Protein AF-A0A0B8NUC3-F1 (afdb_monomer)

Foldseek 3Di:
DDLFDPVLVVVVVVCVVVVNDADDDDDPDDLVSQLVVQLVVVVVVCVVVVHDCVDPVNVCVSNVVSCCCSPNLVCVNDNNPPDDWDWAFPPVQDQDKDKDWQAWEWHAAPVPRDIDTDIDMDIDGCNPGTDTDDNDNDRDHHHPPVVPPPDD

Radius of gyration: 19.72 Å; Cα contacts (8 Å, |Δi|>4): 175; chains: 1; bounding box: 46×37×56 Å

Nearest PDB structures (foldseek):
  4du6-assembly1_A  TM=9.953E-01  e=7.513E-16  Yersinia pestis CO92
  1a8r-assembly1_A  TM=9.789E-01  e=3.498E-14  Escherichia coli
  1a9c-assembly1_A  TM=9.808E-01  e=5.696E-14  Escherichia coli
  1n3s-assembly1_A  TM=9.624E-01  e=3.718E-14  Escherichia coli
  1n3t-assembly1_L  TM=9.747E-01  e=3.337E-13  Escherichia coli

Structure (mmCIF, N/CA/C/O backbone):
data_AF-A0A0B8NUC3-F1
#
_entry.id   AF-A0A0B8NUC3-F1
#
loop_
_atom_site.group_PDB
_atom_site.id
_atom_site.type_symbol
_atom_site.label_atom_id
_atom_site.label_alt_id
_atom_site.label_comp_id
_atom_site.label_asym_id
_atom_site.label_entity_id
_atom_site.label_seq_id
_atom_site.pdbx_PDB_ins_code
_atom_site.Cartn_x
_atom_site.Cartn_y
_atom_site.Cartn_z
_atom_site.occupancy
_atom_site.B_iso_or_equiv
_atom_site.auth_seq_id
_atom_site.auth_comp_id
_atom_site.auth_asym_id
_atom_site.auth_atom_id
_atom_site.pdbx_PDB_model_num
ATOM 1 N N . MET A 1 1 ? 2.717 24.238 -8.092 1.00 45.75 1 MET A N 1
ATOM 2 C CA . MET A 1 1 ? 3.301 23.306 -9.084 1.00 45.75 1 MET A CA 1
ATOM 3 C C . MET A 1 1 ? 3.305 21.935 -8.434 1.00 45.75 1 MET A C 1
ATOM 5 O O . MET A 1 1 ? 3.741 21.850 -7.294 1.00 45.75 1 MET A O 1
ATOM 9 N N . SER A 1 2 ? 2.703 20.923 -9.063 1.00 61.25 2 SER A N 1
ATOM 10 C CA . SER A 1 2 ? 2.528 19.586 -8.476 1.00 61.25 2 SER A CA 1
ATOM 11 C C . SER A 1 2 ? 3.872 19.022 -8.014 1.00 61.25 2 SER A C 1
ATOM 13 O O . SER A 1 2 ? 4.792 18.959 -8.823 1.00 61.25 2 SER A O 1
ATOM 15 N N . GLY A 1 3 ? 3.991 18.597 -6.754 1.00 84.31 3 GLY A N 1
ATOM 16 C CA . GLY A 1 3 ? 5.216 18.012 -6.180 1.00 84.31 3 GLY A CA 1
ATOM 17 C C . GLY A 1 3 ? 5.594 16.630 -6.735 1.00 84.31 3 GLY A C 1
ATOM 18 O O . GLY A 1 3 ? 6.258 15.859 -6.054 1.00 84.31 3 GLY A O 1
ATOM 19 N N . LEU A 1 4 ? 5.138 16.295 -7.944 1.00 92.12 4 LEU A N 1
ATOM 20 C CA . LEU A 1 4 ? 5.388 15.026 -8.618 1.00 92.12 4 LEU A CA 1
ATOM 21 C C . LEU A 1 4 ? 6.653 15.116 -9.472 1.00 92.12 4 LEU A C 1
ATOM 23 O O . LEU A 1 4 ? 6.950 16.159 -10.055 1.00 92.12 4 LEU A O 1
ATOM 27 N N . SER A 1 5 ? 7.371 13.998 -9.593 1.00 92.56 5 SER A N 1
ATOM 28 C CA . SER A 1 5 ? 8.463 13.889 -10.562 1.00 92.56 5 SER A CA 1
ATOM 29 C C . SER A 1 5 ? 7.931 13.913 -12.000 1.00 92.56 5 SER A C 1
ATOM 31 O O . SER A 1 5 ? 6.791 13.526 -12.263 1.00 92.56 5 SER A O 1
ATOM 33 N N . GLU A 1 6 ? 8.773 14.321 -12.951 1.00 93.25 6 GLU A N 1
ATOM 34 C CA . GLU A 1 6 ? 8.431 14.318 -14.380 1.00 93.25 6 GLU A CA 1
ATOM 35 C C . GLU A 1 6 ? 7.982 12.926 -14.852 1.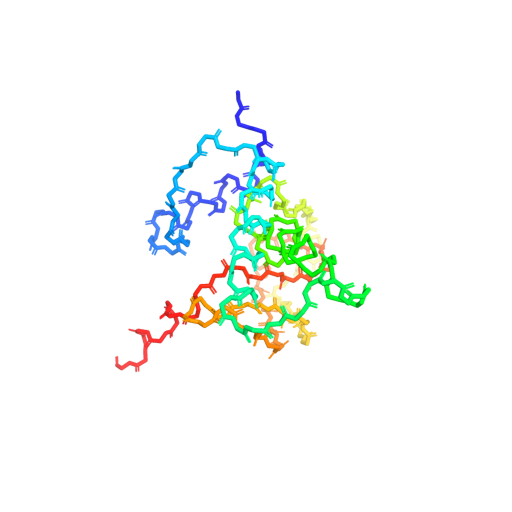00 93.25 6 GLU A C 1
ATOM 37 O O . GLU A 1 6 ? 6.949 12.784 -15.503 1.00 93.25 6 GLU A O 1
ATOM 42 N N . SER A 1 7 ? 8.711 11.876 -14.458 1.00 91.00 7 SER A N 1
ATOM 43 C CA . SER A 1 7 ? 8.359 10.497 -14.802 1.00 91.00 7 SER A CA 1
ATOM 44 C C . SER A 1 7 ? 7.005 10.076 -14.230 1.00 91.00 7 SER A C 1
ATOM 46 O O . SER A 1 7 ? 6.233 9.429 -14.934 1.00 91.00 7 SER A O 1
ATOM 48 N N . ALA A 1 8 ? 6.697 10.464 -12.988 1.00 93.62 8 ALA A N 1
ATOM 49 C CA . ALA A 1 8 ? 5.406 10.170 -12.370 1.00 93.62 8 ALA A CA 1
ATOM 50 C C . ALA A 1 8 ? 4.254 10.818 -13.152 1.00 93.62 8 ALA A C 1
ATOM 52 O O . ALA A 1 8 ? 3.252 10.163 -13.431 1.00 93.62 8 ALA A O 1
ATOM 53 N N . LEU A 1 9 ? 4.421 12.082 -13.561 1.00 95.12 9 LEU A N 1
ATOM 54 C CA . LEU A 1 9 ? 3.414 12.807 -14.334 1.00 95.12 9 LEU A CA 1
ATOM 55 C C . LEU A 1 9 ? 3.175 12.167 -15.710 1.00 95.12 9 LEU A C 1
ATOM 57 O O . LEU A 1 9 ? 2.024 11.972 -16.098 1.00 95.12 9 LEU A O 1
ATOM 61 N N . LEU A 1 10 ? 4.249 11.802 -16.419 1.00 94.94 10 LEU A N 1
ATOM 62 C CA . LEU A 1 10 ? 4.158 11.157 -17.733 1.00 94.94 10 LEU A CA 1
ATOM 63 C C . LEU A 1 10 ? 3.451 9.800 -17.661 1.00 94.94 10 LEU A C 1
ATOM 65 O O . LEU A 1 10 ? 2.612 9.498 -18.510 1.00 94.94 10 LEU A O 1
ATOM 69 N N . VAL A 1 11 ? 3.774 8.983 -16.653 1.00 94.69 11 VAL A N 1
ATOM 70 C CA . VAL A 1 11 ? 3.129 7.676 -16.464 1.00 94.69 11 VAL A CA 1
ATOM 71 C C . VAL A 1 11 ? 1.653 7.848 -16.128 1.00 94.69 11 VAL A C 1
ATOM 73 O O . VAL A 1 11 ? 0.823 7.222 -16.786 1.00 94.69 11 VAL A O 1
ATOM 76 N N . LYS A 1 12 ? 1.323 8.742 -15.189 1.00 94.19 12 LYS A N 1
ATOM 77 C CA . LYS A 1 12 ? -0.062 9.036 -14.809 1.00 94.19 12 LYS A CA 1
ATOM 78 C C . LYS A 1 12 ? -0.912 9.432 -16.017 1.00 94.19 12 LYS A C 1
ATOM 80 O O . LYS A 1 12 ? -1.909 8.783 -16.317 1.00 94.19 12 LYS A O 1
ATOM 85 N N . GLN A 1 13 ? -0.466 10.434 -16.775 1.00 96.00 13 GLN A N 1
ATOM 86 C CA . GLN A 1 13 ? -1.185 10.909 -17.963 1.00 96.00 13 GLN A CA 1
ATOM 87 C C . GLN A 1 13 ? -1.356 9.806 -19.016 1.00 96.00 13 GLN A C 1
ATOM 89 O O . GLN A 1 13 ? -2.402 9.705 -19.656 1.00 96.00 13 GLN A O 1
ATOM 94 N N . ALA A 1 14 ? -0.344 8.951 -19.195 1.00 96.31 14 ALA A N 1
ATOM 95 C CA . ALA A 1 14 ? -0.404 7.847 -20.146 1.00 96.31 14 ALA A CA 1
ATOM 96 C C . ALA A 1 14 ? -1.371 6.724 -19.725 1.00 96.31 14 ALA A C 1
ATOM 98 O O . ALA A 1 14 ? -1.908 6.040 -20.603 1.00 96.31 14 ALA A O 1
ATOM 99 N N . LEU A 1 15 ? -1.570 6.507 -18.420 1.00 95.62 15 LEU A N 1
ATOM 100 C CA . LEU A 1 15 ? -2.551 5.559 -17.882 1.00 95.62 15 LEU A CA 1
ATOM 101 C C . LEU A 1 15 ? -3.971 6.125 -17.974 1.00 95.62 15 LEU A C 1
ATOM 103 O O . LEU A 1 15 ? -4.862 5.439 -18.480 1.00 95.62 15 LEU A O 1
ATOM 107 N N . GLU A 1 16 ? -4.160 7.390 -17.587 1.00 94.44 16 GLU A N 1
ATOM 108 C CA . GLU A 1 16 ? -5.436 8.112 -17.690 1.00 94.44 16 GLU A CA 1
ATOM 109 C C . GLU A 1 16 ? -5.941 8.155 -19.138 1.00 94.44 16 GLU A C 1
ATOM 111 O O . GLU A 1 16 ? -7.072 7.756 -19.414 1.00 94.44 16 GLU A O 1
ATOM 116 N N . ALA A 1 17 ? -5.080 8.531 -20.091 1.00 96.94 17 ALA A N 1
ATOM 117 C CA . ALA A 1 17 ? -5.431 8.594 -21.512 1.00 96.94 17 ALA A CA 1
ATOM 118 C C . ALA A 1 17 ? -5.853 7.236 -22.106 1.00 96.94 17 ALA A C 1
ATOM 120 O O . ALA A 1 17 ? -6.497 7.190 -23.154 1.00 96.94 17 ALA A O 1
ATOM 121 N N . ARG A 1 18 ? -5.482 6.126 -21.456 1.00 96.81 18 ARG A N 1
ATOM 122 C CA . ARG A 1 18 ? -5.833 4.759 -21.868 1.00 96.81 18 ARG A CA 1
ATOM 123 C C . ARG A 1 18 ? -6.957 4.142 -21.035 1.00 96.81 18 ARG A C 1
ATOM 125 O O . ARG A 1 18 ? -7.329 3.006 -21.317 1.00 96.81 18 ARG A O 1
ATOM 132 N N . GLY A 1 19 ? -7.470 4.846 -20.024 1.00 94.81 19 GLY A N 1
ATOM 133 C CA . GLY A 1 19 ? -8.462 4.303 -19.093 1.00 94.81 19 GLY A CA 1
ATOM 134 C C . GLY A 1 19 ? -7.938 3.124 -18.267 1.00 94.81 19 GLY A C 1
ATOM 135 O O . GLY A 1 19 ? -8.701 2.218 -17.951 1.00 94.81 19 GLY A O 1
ATOM 136 N N . LEU A 1 20 ? -6.632 3.102 -17.976 1.00 95.25 20 LEU A N 1
ATOM 137 C CA . LEU A 1 20 ? -5.969 2.048 -17.193 1.00 95.25 20 LEU A CA 1
ATOM 138 C C . LEU A 1 20 ? -5.633 2.484 -15.762 1.00 95.25 20 LEU A C 1
ATOM 140 O O . LEU A 1 20 ? -5.034 1.710 -15.019 1.00 95.25 20 LEU A O 1
ATOM 144 N N . GLU A 1 21 ? -5.966 3.721 -15.397 1.00 95.19 21 GLU A N 1
ATOM 145 C CA . GLU A 1 21 ? -5.763 4.225 -14.042 1.00 95.19 21 GLU A CA 1
ATOM 146 C C . GLU A 1 21 ? -6.712 3.536 -13.051 1.00 95.19 21 GLU A C 1
ATOM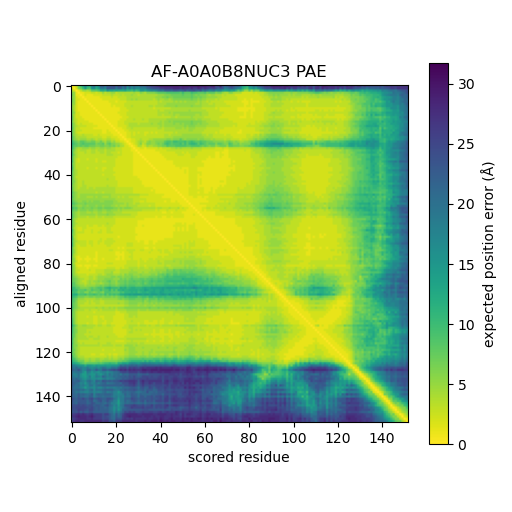 148 O O . GLU A 1 21 ? -7.852 3.203 -13.395 1.00 95.19 21 GLU A O 1
ATOM 153 N N . THR A 1 22 ? -6.253 3.341 -11.813 1.00 93.44 22 THR A N 1
ATOM 154 C CA . THR A 1 22 ? -7.110 2.825 -10.741 1.00 93.44 22 THR A CA 1
ATOM 155 C C . THR A 1 22 ? -8.278 3.802 -10.513 1.00 93.44 22 THR A C 1
ATOM 157 O O . THR A 1 22 ? -8.045 5.011 -10.426 1.00 93.44 22 THR A O 1
ATOM 160 N N . PRO A 1 23 ? -9.538 3.336 -10.398 1.00 93.94 23 PRO A N 1
ATOM 161 C CA . PRO A 1 23 ? -10.686 4.216 -10.174 1.00 93.94 23 PRO A CA 1
ATOM 162 C C . PRO A 1 23 ? -10.603 4.944 -8.822 1.00 93.94 23 PRO A C 1
ATOM 164 O O . PRO A 1 23 ? -10.932 4.387 -7.778 1.00 93.94 23 PRO A O 1
ATOM 167 N N . MET A 1 24 ? -10.163 6.202 -8.838 1.00 91.88 24 MET A N 1
ATOM 168 C CA . MET A 1 24 ? -9.899 6.998 -7.635 1.00 91.88 24 MET A CA 1
ATOM 169 C C . MET A 1 24 ? -10.824 8.215 -7.547 1.00 91.88 24 MET A C 1
ATOM 171 O O . MET A 1 24 ? -11.068 8.900 -8.540 1.00 91.88 24 MET A O 1
ATOM 175 N N . VAL A 1 25 ? -11.278 8.530 -6.332 1.00 92.44 25 VAL A N 1
ATOM 176 C CA . VAL A 1 25 ? -12.017 9.761 -6.011 1.00 92.44 25 VAL A CA 1
ATOM 177 C C . VAL A 1 25 ? -11.177 10.615 -5.066 1.00 92.44 25 VAL A C 1
ATOM 179 O O . VAL A 1 25 ? -10.549 10.097 -4.143 1.00 92.44 25 VAL A O 1
ATOM 182 N N . GLN A 1 26 ? -11.150 11.926 -5.304 1.00 88.31 26 GLN A N 1
ATOM 183 C CA . GLN A 1 26 ? -10.406 12.866 -4.467 1.00 88.31 26 GLN A CA 1
ATOM 184 C C . GLN A 1 26 ? -11.140 13.143 -3.151 1.00 88.31 26 GLN A C 1
ATOM 186 O O . GLN A 1 26 ? -12.367 13.229 -3.113 1.00 88.31 26 GLN A O 1
ATOM 191 N N . ASN A 1 27 ? -10.370 13.309 -2.078 1.00 89.00 27 ASN A N 1
ATOM 192 C CA . ASN A 1 27 ? -10.838 13.860 -0.812 1.00 89.00 27 ASN A CA 1
ATOM 193 C C . ASN A 1 27 ? -9.772 14.795 -0.232 1.00 89.00 27 ASN A C 1
ATOM 195 O O . ASN A 1 27 ? -8.581 14.603 -0.476 1.00 89.00 27 ASN A O 1
ATOM 199 N N . ASP A 1 28 ? -10.210 15.774 0.557 1.00 92.19 28 ASP A N 1
ATOM 200 C CA . ASP A 1 28 ? -9.349 16.831 1.104 1.00 92.19 28 ASP A CA 1
ATOM 201 C C . ASP A 1 28 ? -8.701 16.450 2.450 1.00 92.19 28 ASP A C 1
ATOM 203 O O . ASP A 1 28 ? -8.316 17.320 3.225 1.00 92.19 28 ASP A O 1
ATOM 207 N N . LEU A 1 29 ? -8.595 15.151 2.756 1.00 94.81 29 LEU A N 1
ATOM 208 C CA . LEU A 1 29 ? -8.029 14.670 4.018 1.00 94.81 29 LEU A CA 1
ATOM 209 C C . LEU A 1 29 ? -6.514 14.476 3.914 1.00 94.81 29 LEU A C 1
ATOM 211 O O . LEU A 1 29 ? -6.011 13.838 2.977 1.00 94.81 29 LEU A O 1
ATOM 215 N N . SER A 1 30 ? -5.797 14.939 4.934 1.00 95.25 30 SER A N 1
ATOM 216 C CA . SER A 1 30 ? -4.390 14.603 5.153 1.00 95.25 30 SER A CA 1
ATOM 217 C C . SER A 1 30 ? -4.204 13.109 5.456 1.00 95.25 30 SER A C 1
ATOM 219 O O . SER A 1 30 ? -5.146 12.391 5.803 1.00 95.25 30 SER A O 1
ATOM 221 N N . SER A 1 31 ? -2.972 12.611 5.323 1.00 94.12 31 SER A N 1
ATOM 222 C CA . SER A 1 31 ? -2.653 11.212 5.643 1.00 94.12 31 SER A CA 1
ATOM 223 C C . SER A 1 31 ? -2.937 10.864 7.105 1.00 94.12 31 SER A C 1
ATOM 225 O O . SER A 1 31 ? -3.377 9.751 7.388 1.00 94.12 31 SER A O 1
ATOM 227 N N . ASP A 1 32 ? -2.730 11.806 8.026 1.00 96.94 32 ASP A N 1
ATOM 228 C CA . ASP A 1 32 ? -2.989 11.582 9.448 1.00 96.94 32 ASP A CA 1
ATOM 229 C C . ASP A 1 32 ? -4.495 11.547 9.738 1.00 96.94 32 ASP A C 1
ATOM 231 O O . ASP A 1 32 ? -4.963 10.581 10.336 1.00 96.94 32 ASP A O 1
ATOM 235 N N . GLU A 1 33 ? -5.286 12.468 9.174 1.00 98.00 33 GLU A N 1
ATOM 236 C CA . GLU A 1 33 ? -6.756 12.415 9.278 1.00 98.00 33 GLU A CA 1
ATOM 237 C C . GLU A 1 33 ? -7.339 11.128 8.672 1.00 98.00 33 GLU A C 1
ATOM 239 O O . GLU A 1 33 ? -8.312 10.572 9.187 1.00 98.00 33 GLU A O 1
ATOM 244 N N . LYS A 1 34 ? -6.753 10.622 7.576 1.00 97.50 34 LYS A N 1
ATOM 245 C CA . LYS A 1 34 ? -7.146 9.326 6.997 1.00 97.50 34 LYS A CA 1
ATOM 246 C C . LYS A 1 34 ? -6.880 8.187 7.973 1.00 97.50 34 LYS A C 1
ATOM 248 O O . LYS A 1 34 ? -7.768 7.359 8.167 1.00 97.50 34 LYS A O 1
ATOM 253 N N . LYS A 1 35 ? -5.695 8.144 8.592 1.00 98.31 35 LYS A N 1
ATOM 254 C CA . LYS A 1 35 ? -5.353 7.105 9.574 1.00 98.31 35 LYS A CA 1
ATOM 255 C C . LYS A 1 35 ? -6.276 7.158 10.784 1.00 98.31 35 LYS A C 1
ATOM 257 O O . LYS A 1 35 ? -6.811 6.120 11.147 1.00 98.31 35 LYS A O 1
ATOM 262 N N . GLU A 1 36 ? -6.535 8.339 11.339 1.00 98.44 36 GLU A N 1
ATOM 263 C CA . GLU A 1 36 ? -7.444 8.504 12.482 1.00 98.44 36 GLU A CA 1
ATOM 264 C C . GLU A 1 36 ? -8.857 7.990 12.170 1.00 98.44 36 GLU A C 1
ATOM 266 O O . GLU A 1 36 ? -9.436 7.220 12.939 1.00 98.44 36 GLU A O 1
ATOM 271 N N . ARG A 1 37 ? -9.408 8.356 11.004 1.00 98.50 37 ARG A N 1
ATOM 272 C CA . ARG A 1 37 ? -10.750 7.911 10.595 1.00 98.50 37 ARG A CA 1
ATOM 273 C C . ARG A 1 37 ? -10.804 6.415 10.297 1.00 98.50 37 ARG A C 1
ATOM 275 O O . ARG A 1 37 ? -11.757 5.751 10.699 1.00 98.50 37 ARG A O 1
ATOM 282 N N . ILE A 1 38 ? -9.799 5.871 9.607 1.00 98.50 38 ILE A N 1
ATOM 283 C CA . ILE A 1 38 ? -9.724 4.429 9.334 1.00 98.50 38 ILE A CA 1
ATOM 284 C C . ILE A 1 38 ? -9.574 3.659 1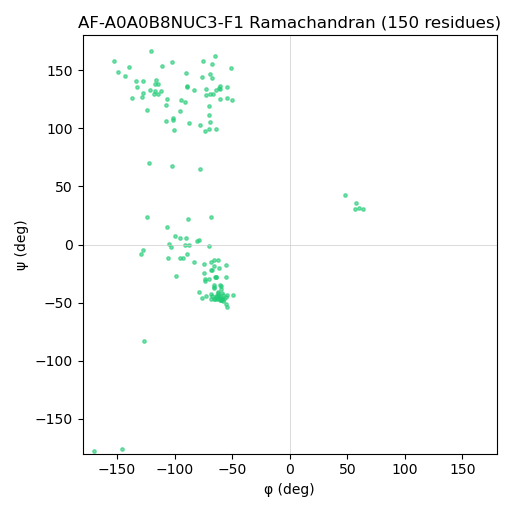0.645 1.00 98.50 38 ILE A C 1
ATOM 286 O O . ILE A 1 38 ? -10.277 2.674 10.838 1.00 98.50 38 ILE A O 1
ATOM 290 N N . GLU A 1 39 ? -8.719 4.113 11.561 1.00 98.62 39 GLU A N 1
ATOM 291 C CA . GLU A 1 39 ? -8.532 3.495 12.874 1.00 98.62 39 GLU A CA 1
ATOM 292 C C . GLU A 1 39 ? -9.853 3.435 13.646 1.00 98.62 39 GLU A C 1
ATOM 294 O O . GLU A 1 39 ? -10.217 2.375 14.159 1.00 98.62 39 GLU A O 1
ATOM 299 N N . TYR A 1 40 ? -10.596 4.546 13.684 1.00 98.69 40 TYR A N 1
ATOM 300 C CA . TYR A 1 40 ? -11.927 4.583 14.282 1.00 98.69 40 TYR A CA 1
ATOM 301 C C . TYR A 1 40 ? -12.850 3.522 13.666 1.00 98.69 40 TYR A C 1
ATOM 303 O O . TYR A 1 40 ? -13.413 2.704 14.389 1.00 98.69 40 TYR A O 1
ATOM 311 N N . HIS A 1 41 ? -12.949 3.458 12.337 1.00 98.75 41 HIS A N 1
ATOM 312 C CA . HIS A 1 41 ? -13.804 2.468 11.676 1.00 98.75 41 HIS A CA 1
ATOM 313 C C . HIS A 1 41 ? -13.340 1.024 11.888 1.00 98.75 41 HIS A C 1
ATOM 315 O O . HIS A 1 41 ? -14.172 0.136 12.063 1.00 98.75 41 HIS A O 1
ATOM 321 N N . MET A 1 42 ? -12.032 0.771 11.920 1.00 98.56 42 MET A N 1
ATOM 322 C CA . MET A 1 42 ? -11.503 -0.560 12.207 1.00 98.56 42 MET A CA 1
ATOM 323 C C . MET A 1 42 ? -11.814 -0.986 13.640 1.00 98.56 42 MET A C 1
ATOM 325 O O . MET A 1 42 ? -12.150 -2.146 13.859 1.00 98.56 42 MET A O 1
ATOM 329 N N . A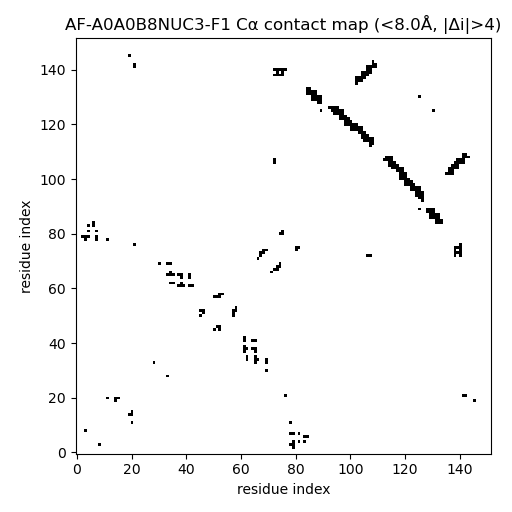RG A 1 43 ? -11.770 -0.062 14.604 1.00 98.50 43 ARG A N 1
ATOM 330 C CA . ARG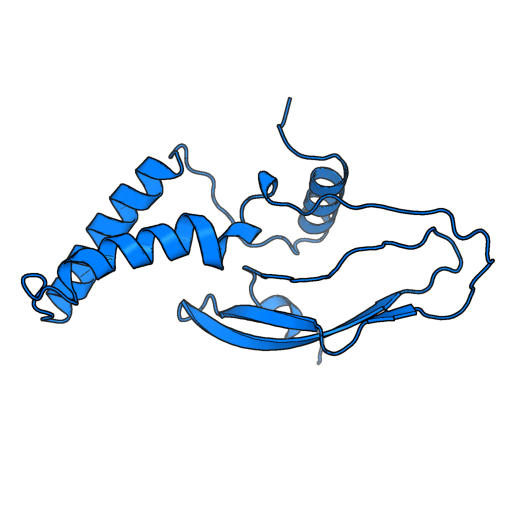 A 1 43 ? -12.190 -0.322 15.987 1.00 98.50 43 ARG A CA 1
ATOM 331 C C . ARG A 1 43 ? -13.657 -0.756 16.050 1.00 98.50 43 ARG A C 1
ATOM 333 O O . ARG A 1 43 ? -13.945 -1.788 16.650 1.00 98.50 43 ARG A O 1
ATOM 340 N N . GLU A 1 44 ? -14.544 -0.044 15.355 1.00 98.69 44 GLU A N 1
ATOM 341 C CA . GLU A 1 44 ? -15.966 -0.408 15.269 1.00 98.69 44 GLU A CA 1
ATOM 342 C C . GLU A 1 44 ? -16.163 -1.791 14.623 1.00 98.69 44 GLU A C 1
ATOM 344 O O . GLU A 1 44 ? -16.901 -2.624 15.147 1.00 98.69 44 GLU A O 1
ATOM 349 N N . ILE A 1 45 ? -15.460 -2.079 13.520 1.00 98.62 45 ILE A N 1
ATOM 350 C CA . ILE A 1 45 ? -15.530 -3.378 12.830 1.00 98.62 45 ILE A CA 1
ATOM 351 C C . ILE A 1 45 ? -15.092 -4.520 13.754 1.00 98.62 45 ILE A C 1
ATOM 353 O O . ILE A 1 45 ? -15.786 -5.532 13.841 1.00 98.62 45 ILE A O 1
ATOM 357 N N . LEU A 1 46 ? -13.963 -4.377 14.454 1.00 98.25 46 LEU A N 1
ATOM 358 C CA . LEU A 1 46 ? -13.470 -5.420 15.361 1.00 98.25 46 LEU A CA 1
ATOM 359 C C . LEU A 1 46 ? -14.415 -5.622 16.558 1.00 98.25 46 LEU A C 1
ATOM 361 O O . LEU A 1 46 ? -14.627 -6.762 16.973 1.00 98.25 46 LEU A O 1
ATOM 365 N N . GLY A 1 47 ? -15.046 -4.552 17.051 1.00 98.12 47 GLY A N 1
ATOM 366 C CA . GLY A 1 47 ? -16.091 -4.639 18.073 1.00 98.12 47 GLY A CA 1
ATOM 367 C C . GLY A 1 47 ? -17.322 -5.419 17.597 1.00 98.12 47 GLY A C 1
ATOM 368 O O . GLY A 1 47 ? -17.826 -6.280 18.318 1.00 98.12 47 GLY A O 1
ATOM 369 N N . LEU A 1 48 ? -17.767 -5.202 16.354 1.00 98.56 48 LEU A N 1
ATOM 370 C CA . LEU A 1 48 ? -18.865 -5.971 15.744 1.00 98.56 48 LEU A CA 1
ATOM 371 C C . LEU A 1 48 ? -18.523 -7.459 15.559 1.00 98.56 48 LEU A C 1
ATOM 373 O O . LEU A 1 48 ? -19.414 -8.308 15.610 1.00 98.56 48 LEU A O 1
ATOM 377 N N . LEU A 1 49 ? -17.239 -7.783 15.389 1.00 98.50 49 LEU A N 1
ATOM 378 C CA . LEU A 1 49 ? -16.730 -9.158 15.372 1.00 98.50 49 LEU A CA 1
ATOM 379 C C . LEU A 1 49 ? -16.581 -9.771 16.776 1.00 98.50 49 LEU A C 1
ATOM 381 O O . LEU A 1 49 ? -16.126 -10.907 16.883 1.00 98.50 49 LEU A O 1
ATOM 385 N N . GLN A 1 50 ? -16.987 -9.052 17.831 1.00 98.19 50 GLN A N 1
ATOM 386 C CA . GLN A 1 50 ? -16.906 -9.478 19.234 1.00 98.19 50 GLN A CA 1
ATOM 387 C C . GLN A 1 50 ? -15.467 -9.756 19.697 1.00 98.19 50 GLN A C 1
ATOM 389 O O . GLN A 1 50 ? -15.233 -10.616 20.544 1.00 98.19 50 GLN A O 1
ATOM 394 N N . LEU A 1 51 ? -14.495 -9.029 19.139 1.00 98.00 51 LEU A N 1
ATOM 395 C CA . LEU A 1 51 ? -13.109 -9.086 19.594 1.00 98.00 51 LEU A CA 1
ATOM 396 C C . LEU A 1 51 ? -12.908 -8.163 20.799 1.00 98.00 51 LEU A C 1
ATOM 398 O O . LEU A 1 51 ? -13.328 -7.005 20.781 1.00 98.00 51 LEU A O 1
ATOM 402 N N . ASP A 1 52 ? -12.248 -8.673 21.838 1.00 97.62 52 ASP A N 1
ATOM 403 C CA . ASP A 1 52 ? -11.942 -7.906 23.043 1.00 97.62 52 ASP A CA 1
ATOM 404 C C . ASP A 1 52 ? -10.746 -6.979 22.798 1.00 97.62 52 ASP A C 1
ATOM 406 O O . ASP A 1 52 ? -9.596 -7.408 22.771 1.00 97.62 52 ASP A O 1
ATOM 410 N N . LEU A 1 53 ? -11.017 -5.687 22.608 1.00 97.06 53 LEU A N 1
ATOM 411 C CA . LEU A 1 53 ? -9.975 -4.681 22.388 1.00 97.06 53 LEU A CA 1
ATOM 412 C C . LEU A 1 53 ? -9.299 -4.204 23.683 1.00 97.06 53 LEU A C 1
ATOM 414 O O . LEU A 1 53 ? -8.455 -3.311 23.616 1.00 97.06 53 LEU A O 1
ATOM 418 N N . THR A 1 54 ? -9.660 -4.765 24.843 1.00 97.00 54 THR A N 1
ATOM 419 C CA . THR A 1 54 ? -8.902 -4.577 26.091 1.00 97.00 54 THR A CA 1
ATOM 420 C C . THR A 1 54 ? -7.717 -5.538 26.202 1.00 97.00 54 THR A C 1
ATOM 422 O O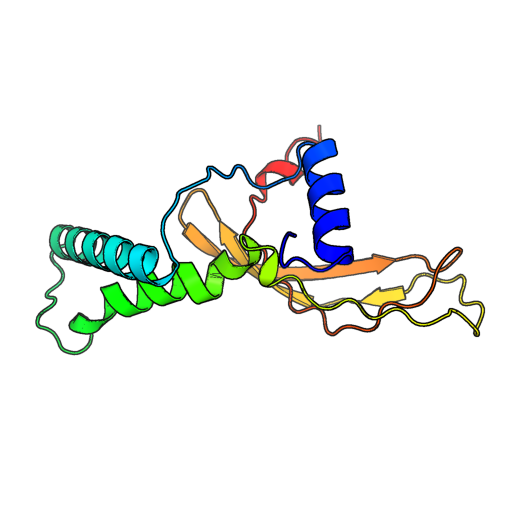 . THR A 1 54 ? -6.812 -5.291 26.999 1.00 97.00 54 THR A O 1
ATOM 425 N N . ASP A 1 55 ? -7.691 -6.592 25.377 1.00 97.94 55 ASP A N 1
ATOM 426 C CA . ASP A 1 55 ? -6.542 -7.480 25.215 1.00 97.94 55 ASP A CA 1
ATOM 427 C C . ASP A 1 55 ? -5.349 -6.713 24.622 1.00 97.94 55 ASP A C 1
ATOM 429 O O . ASP A 1 55 ? -5.469 -5.987 23.626 1.00 97.94 55 ASP A O 1
ATOM 433 N N . ASP A 1 56 ? -4.176 -6.890 25.227 1.00 95.88 56 ASP A N 1
ATOM 434 C CA . ASP A 1 56 ? -2.954 -6.163 24.884 1.00 95.88 56 ASP A CA 1
ATOM 435 C C . ASP A 1 56 ? -2.470 -6.461 23.456 1.00 95.88 56 ASP A C 1
ATOM 437 O O . ASP A 1 56 ? -1.885 -5.591 22.799 1.00 95.88 56 ASP A O 1
ATOM 441 N N . SER A 1 57 ? -2.767 -7.651 22.923 1.00 96.62 57 SER A N 1
ATOM 442 C CA . SER A 1 57 ? -2.426 -8.005 21.543 1.00 96.62 57 SER A CA 1
ATOM 443 C C . SER A 1 57 ? -3.319 -7.290 20.521 1.00 96.62 57 SER A C 1
ATOM 445 O O . SER A 1 57 ? -2.859 -6.947 19.417 1.00 96.62 57 SER A O 1
ATOM 447 N N . LEU A 1 58 ? -4.576 -7.011 20.886 1.00 97.50 58 LEU A N 1
ATOM 448 C CA . LEU A 1 58 ? -5.598 -6.483 19.982 1.00 97.50 58 LEU A CA 1
ATOM 449 C C . LEU A 1 58 ? -5.795 -4.970 20.068 1.00 97.50 58 LEU A C 1
ATOM 451 O O . LEU A 1 58 ? -6.149 -4.386 19.039 1.00 97.50 58 LEU A O 1
ATOM 455 N N . GLN A 1 59 ? -5.513 -4.340 21.213 1.00 97.12 59 GLN A N 1
ATOM 456 C CA . GLN A 1 59 ? -5.741 -2.908 21.461 1.00 97.12 59 GLN A CA 1
ATOM 457 C C . GLN A 1 59 ? -5.193 -2.008 20.337 1.00 97.12 59 GLN A C 1
ATOM 459 O O . GLN A 1 59 ? -5.876 -1.102 19.859 1.00 97.12 59 GLN A O 1
ATOM 464 N N . GLU A 1 60 ? -3.985 -2.310 19.852 1.00 98.12 60 GLU A N 1
ATOM 465 C CA . GLU A 1 60 ? -3.291 -1.530 18.815 1.00 98.12 60 GLU A CA 1
ATOM 466 C C . GLU A 1 60 ? -3.585 -2.004 17.376 1.00 98.12 60 GLU A C 1
ATOM 468 O O . GLU A 1 60 ? -3.077 -1.440 16.404 1.00 98.12 60 GLU A O 1
ATOM 473 N N . THR A 1 61 ? -4.401 -3.047 17.190 1.00 98.56 61 THR A N 1
ATOM 474 C CA . THR A 1 61 ? -4.741 -3.577 15.855 1.00 98.56 61 THR A CA 1
ATOM 475 C C . THR A 1 61 ? -5.404 -2.541 14.943 1.00 98.56 61 THR A C 1
ATOM 477 O O . THR A 1 61 ? -4.956 -2.429 13.798 1.00 98.56 61 THR A O 1
ATOM 480 N N . PRO A 1 62 ? -6.404 -1.752 15.391 1.00 98.62 62 PRO A N 1
ATOM 481 C CA . PRO A 1 62 ? -6.997 -0.706 14.558 1.00 98.62 62 PRO A CA 1
ATOM 482 C C . PRO A 1 62 ? -5.951 0.272 14.014 1.00 98.62 62 PRO A C 1
ATOM 484 O O . PRO A 1 62 ? -5.954 0.585 12.821 1.00 98.62 62 PRO A O 1
ATOM 487 N N . HIS A 1 63 ? -5.015 0.688 14.873 1.00 98.38 63 HIS A N 1
ATOM 488 C CA . HIS A 1 63 ? -3.951 1.620 14.519 1.00 98.38 63 HIS A CA 1
ATOM 489 C C . HIS A 1 63 ? -3.001 1.013 13.478 1.00 98.38 63 HIS A C 1
ATOM 491 O O . HIS A 1 63 ? -2.706 1.626 12.447 1.00 98.38 63 HIS A O 1
ATOM 497 N N . ARG A 1 64 ? -2.567 -0.237 13.704 1.00 98.56 64 ARG A N 1
ATOM 498 C CA . ARG A 1 64 ? -1.705 -0.970 12.763 1.00 98.56 64 ARG A CA 1
ATOM 499 C C . ARG A 1 64 ? -2.350 -1.114 11.385 1.00 98.56 64 ARG A C 1
ATOM 501 O O . ARG A 1 64 ? -1.662 -0.921 10.387 1.00 98.56 64 ARG A O 1
ATOM 508 N N . ILE A 1 65 ? -3.651 -1.407 11.317 1.00 98.50 65 ILE A N 1
ATOM 509 C CA . ILE A 1 65 ? -4.374 -1.537 10.040 1.00 98.50 65 ILE A CA 1
ATOM 510 C C . ILE A 1 65 ? -4.472 -0.184 9.329 1.00 98.50 65 ILE A C 1
ATOM 512 O O . ILE A 1 65 ? -4.194 -0.105 8.132 1.00 98.50 65 ILE A O 1
ATOM 516 N N . ALA A 1 66 ? -4.798 0.887 10.055 1.00 98.50 66 ALA A N 1
ATOM 517 C CA . ALA A 1 66 ? -4.868 2.230 9.488 1.00 98.50 66 ALA A CA 1
ATOM 518 C C . ALA A 1 66 ? -3.523 2.676 8.893 1.00 98.50 66 ALA A C 1
ATOM 520 O O . ALA A 1 66 ? -3.463 3.109 7.739 1.00 98.50 66 ALA A O 1
ATOM 521 N N . LYS A 1 67 ? -2.432 2.492 9.648 1.00 98.31 67 LYS A N 1
ATOM 522 C CA . LYS A 1 67 ? -1.067 2.748 9.174 1.00 98.31 67 LYS A CA 1
ATOM 523 C C . LYS A 1 67 ? -0.725 1.892 7.955 1.00 98.31 67 LYS A C 1
ATOM 525 O O . LYS A 1 67 ? -0.245 2.427 6.963 1.00 98.31 67 LYS A O 1
ATOM 530 N N . MET A 1 68 ? -1.009 0.591 7.993 1.00 98.19 68 MET A N 1
ATOM 531 C CA . MET A 1 68 ? -0.745 -0.315 6.873 1.00 98.19 68 MET A CA 1
ATOM 532 C C . MET A 1 68 ? -1.471 0.128 5.593 1.00 98.19 68 MET A C 1
ATOM 534 O O . MET A 1 68 ? -0.875 0.137 4.516 1.00 98.19 68 MET A O 1
ATOM 538 N N . TYR A 1 69 ? -2.740 0.532 5.688 1.00 97.81 69 TYR A N 1
ATOM 539 C CA . TYR A 1 69 ? -3.514 0.979 4.528 1.00 97.81 69 TYR A CA 1
ATOM 540 C C . TYR A 1 69 ? -3.003 2.300 3.954 1.00 97.81 69 TYR A C 1
ATOM 542 O O . TYR A 1 69 ? -2.823 2.395 2.743 1.00 97.81 69 TYR A O 1
ATOM 550 N N . VAL A 1 70 ? -2.742 3.304 4.792 1.00 96.06 70 VAL A N 1
ATOM 551 C CA . VAL A 1 70 ? -2.347 4.639 4.312 1.00 96.06 70 VAL A CA 1
ATOM 552 C C . VAL A 1 70 ? -0.875 4.690 3.904 1.00 96.06 70 VAL A C 1
ATOM 554 O O . VAL A 1 70 ? -0.533 5.288 2.884 1.00 96.06 70 VAL A O 1
ATOM 557 N N . ASP A 1 71 ? -0.000 4.048 4.677 1.00 95.62 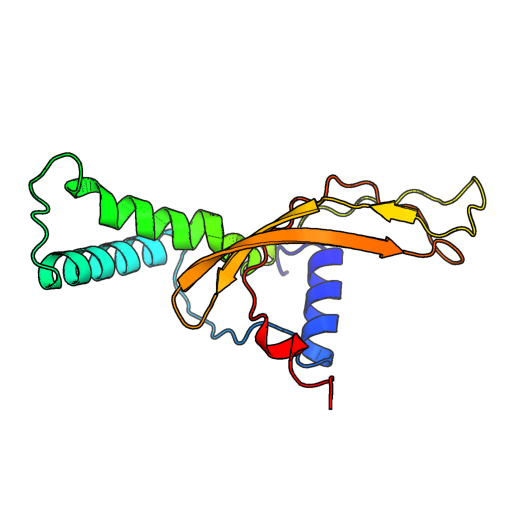71 ASP A N 1
ATOM 558 C CA . ASP A 1 71 ? 1.444 4.218 4.551 1.00 95.62 71 ASP A CA 1
ATOM 559 C C . ASP A 1 71 ? 2.166 3.042 3.889 1.00 95.62 71 ASP A C 1
ATOM 561 O O . ASP A 1 71 ? 3.329 3.203 3.519 1.00 95.62 71 ASP A O 1
ATOM 565 N N . GLU A 1 72 ? 1.529 1.887 3.692 1.00 95.06 72 GLU A N 1
ATOM 566 C CA . GLU A 1 72 ? 2.242 0.676 3.265 1.00 95.06 72 GLU A CA 1
ATOM 567 C C . GLU A 1 72 ? 1.619 0.054 2.010 1.00 95.06 72 GLU A C 1
ATOM 569 O O . GLU A 1 72 ? 2.086 0.308 0.895 1.00 95.06 72 GLU A O 1
ATOM 574 N N . ILE A 1 73 ? 0.559 -0.743 2.152 1.00 95.19 73 ILE A N 1
ATOM 575 C CA . ILE A 1 73 ? 0.093 -1.637 1.079 1.00 95.19 73 ILE A CA 1
ATOM 576 C C . ILE A 1 73 ? -0.633 -0.904 -0.058 1.00 95.19 73 ILE A C 1
ATOM 578 O O . ILE A 1 73 ? -0.612 -1.379 -1.189 1.00 95.19 73 ILE A O 1
ATOM 582 N N . PHE A 1 74 ? -1.213 0.274 0.208 1.00 95.88 74 PHE A N 1
ATOM 583 C CA . PHE A 1 74 ? -1.829 1.128 -0.819 1.00 95.88 74 PHE A CA 1
ATOM 584 C C . PHE A 1 74 ? -1.008 2.377 -1.150 1.00 95.88 74 PHE A C 1
ATOM 586 O O . PHE A 1 74 ? -1.489 3.283 -1.827 1.00 95.88 74 PHE A O 1
ATOM 593 N N . SER A 1 75 ? 0.262 2.405 -0.740 1.00 92.38 75 SER A N 1
ATOM 594 C CA . SER A 1 75 ? 1.183 3.508 -1.037 1.00 92.38 75 SER A CA 1
ATOM 595 C C . SER A 1 75 ? 1.321 3.809 -2.537 1.00 92.38 75 SER A C 1
ATOM 597 O O . SER A 1 75 ? 1.554 4.955 -2.908 1.00 92.38 75 SER A O 1
ATOM 599 N N . GLY A 1 76 ? 1.118 2.812 -3.406 1.00 92.50 76 GLY A N 1
ATOM 600 C CA . GLY A 1 76 ? 1.138 2.977 -4.863 1.00 92.50 76 GLY A CA 1
ATOM 601 C C . GLY A 1 76 ? 0.011 3.846 -5.440 1.00 92.50 76 GLY A C 1
ATOM 602 O O . GLY A 1 76 ? 0.118 4.260 -6.589 1.00 92.50 76 GLY A O 1
ATOM 603 N N . LEU A 1 77 ? -1.039 4.153 -4.666 1.00 93.56 77 LEU A N 1
ATOM 604 C CA . LEU A 1 77 ? -2.101 5.087 -5.073 1.00 93.56 77 LEU A CA 1
ATOM 605 C C . LEU A 1 77 ? -1.650 6.558 -5.021 1.00 93.56 77 LEU A C 1
ATOM 607 O O . LEU A 1 77 ? -2.296 7.431 -5.603 1.00 93.56 77 LEU A O 1
ATOM 611 N N . ASP A 1 78 ? -0.550 6.841 -4.321 1.00 92.50 78 ASP A N 1
ATOM 612 C CA . ASP A 1 78 ? 0.035 8.170 -4.206 1.00 92.50 78 ASP A CA 1
ATOM 613 C C . ASP A 1 78 ? 1.253 8.308 -5.130 1.00 92.50 78 ASP A C 1
ATOM 615 O O . ASP A 1 78 ? 2.345 7.806 -4.859 1.00 92.50 78 ASP A O 1
ATOM 619 N N . TYR A 1 79 ? 1.083 9.061 -6.218 1.00 93.31 79 TYR A N 1
ATOM 620 C CA . TYR A 1 79 ? 2.146 9.330 -7.188 1.00 93.31 79 TYR A CA 1
ATOM 621 C C . TYR A 1 79 ? 3.351 10.093 -6.608 1.00 93.31 79 TYR A C 1
ATOM 623 O O . TYR A 1 79 ? 4.403 10.125 -7.251 1.00 93.31 79 TYR A O 1
ATOM 631 N N . THR A 1 80 ? 3.261 10.685 -5.410 1.00 92.12 80 THR A N 1
ATOM 632 C CA . THR A 1 80 ? 4.445 11.250 -4.734 1.00 92.12 80 THR A CA 1
ATOM 633 C C . THR A 1 80 ? 5.430 10.160 -4.298 1.00 92.12 80 THR A C 1
ATOM 635 O O . THR A 1 80 ? 6.627 10.425 -4.179 1.00 92.12 80 THR A O 1
ATOM 638 N N . ARG A 1 81 ? 4.956 8.915 -4.145 1.00 90.94 81 ARG A N 1
ATOM 639 C CA . ARG A 1 81 ? 5.761 7.728 -3.815 1.00 90.94 81 ARG A CA 1
ATOM 640 C C . ARG A 1 81 ? 6.292 6.995 -5.049 1.00 90.94 81 ARG A C 1
ATOM 642 O O . ARG A 1 81 ? 6.903 5.934 -4.927 1.00 90.94 81 ARG A O 1
ATOM 649 N N . PHE A 1 82 ? 6.079 7.551 -6.241 1.00 92.44 82 PHE A N 1
ATOM 650 C CA . PHE A 1 82 ? 6.560 6.974 -7.490 1.00 92.44 82 PHE A CA 1
ATOM 651 C C . PHE A 1 82 ? 8.103 6.891 -7.507 1.00 92.44 82 PHE A C 1
ATOM 653 O O . PHE A 1 82 ? 8.778 7.865 -7.154 1.00 92.44 82 PHE A O 1
ATOM 660 N N . PRO A 1 83 ? 8.702 5.760 -7.925 1.00 90.25 83 PRO A N 1
ATOM 661 C CA . PRO A 1 83 ? 10.142 5.551 -7.811 1.00 90.25 83 PRO A CA 1
ATOM 662 C C . PRO A 1 83 ? 10.945 6.483 -8.731 1.00 90.25 83 PRO A C 1
ATOM 664 O O . PRO A 1 83 ? 10.583 6.734 -9.880 1.00 90.25 83 PRO A O 1
ATOM 667 N N . LYS A 1 84 ? 12.107 6.949 -8.255 1.00 88.38 84 LYS A N 1
ATOM 668 C CA . LYS A 1 84 ? 13.011 7.821 -9.026 1.00 88.38 84 LYS A CA 1
ATOM 669 C C . LYS A 1 84 ? 13.689 7.067 -10.168 1.00 88.38 84 LYS A C 1
ATOM 671 O O . LYS A 1 84 ? 14.708 6.412 -9.947 1.00 88.38 84 LYS A O 1
ATOM 676 N N . ILE A 1 85 ? 13.179 7.197 -11.386 1.00 86.88 85 ILE A N 1
ATOM 677 C CA . ILE A 1 85 ? 13.733 6.512 -12.560 1.00 86.88 85 ILE A CA 1
ATOM 678 C C . ILE A 1 85 ? 15.132 7.051 -12.899 1.00 86.88 85 ILE A C 1
ATOM 680 O O . ILE A 1 85 ? 15.330 8.256 -13.032 1.00 86.88 85 ILE A O 1
ATOM 684 N N . THR A 1 86 ? 16.095 6.141 -13.070 1.00 84.06 86 THR A N 1
ATOM 685 C CA . THR A 1 86 ? 17.438 6.447 -13.584 1.00 84.06 86 THR A CA 1
ATOM 686 C C . THR A 1 86 ? 17.646 5.715 -14.896 1.00 84.06 86 THR A C 1
ATOM 688 O O . THR A 1 86 ? 17.390 4.514 -14.998 1.00 84.06 86 THR A O 1
ATOM 691 N N . VAL A 1 87 ? 18.131 6.450 -15.887 1.00 81.44 87 VAL A N 1
ATOM 692 C CA . VAL A 1 87 ? 18.256 6.004 -17.268 1.00 81.44 87 VAL A CA 1
ATOM 693 C C . VAL A 1 87 ? 19.692 6.274 -17.729 1.00 81.44 87 VAL A C 1
ATOM 695 O O . VAL A 1 87 ? 20.167 7.398 -17.578 1.00 81.44 87 VAL A O 1
ATOM 698 N N . ILE A 1 88 ? 20.392 5.268 -18.261 1.00 82.12 88 ILE A N 1
ATOM 699 C CA . ILE A 1 88 ? 21.776 5.396 -18.762 1.00 82.12 88 ILE A CA 1
ATOM 700 C C . ILE A 1 88 ? 21.836 5.114 -20.261 1.00 82.12 88 ILE A C 1
ATOM 702 O O . ILE A 1 88 ? 21.204 4.183 -20.748 1.00 82.12 88 ILE A O 1
ATOM 706 N N . GLU A 1 89 ? 22.601 5.904 -21.004 1.00 81.06 89 GLU A N 1
ATOM 707 C CA . GLU A 1 89 ? 22.757 5.741 -22.452 1.00 81.06 89 GLU A CA 1
ATOM 708 C C . GLU A 1 89 ? 23.219 4.323 -22.837 1.00 81.06 89 GLU A C 1
ATOM 710 O O . GLU A 1 89 ? 24.133 3.768 -22.221 1.00 81.06 89 GLU A O 1
ATOM 715 N N . ASN A 1 90 ? 22.604 3.739 -23.872 1.00 82.88 90 ASN A N 1
ATOM 716 C CA . ASN A 1 90 ? 22.958 2.416 -24.393 1.00 82.88 90 ASN A CA 1
ATOM 717 C C . ASN A 1 90 ? 24.231 2.486 -25.259 1.00 82.88 90 ASN A C 1
ATOM 719 O O . ASN A 1 90 ? 24.200 2.252 -26.462 1.00 82.88 90 ASN A O 1
ATOM 723 N N . LYS A 1 91 ? 25.369 2.824 -24.646 1.00 83.88 91 LYS A N 1
ATOM 724 C CA . LYS A 1 91 ? 26.667 2.955 -25.341 1.00 83.88 91 LYS A CA 1
ATOM 725 C C . LYS A 1 91 ? 27.205 1.639 -25.906 1.00 83.88 91 LYS A C 1
ATOM 727 O O . LYS A 1 91 ? 28.098 1.654 -26.742 1.00 83.88 91 LYS A O 1
ATOM 732 N N . MET A 1 92 ? 26.690 0.519 -25.407 1.00 81.38 92 MET A N 1
ATOM 733 C CA . MET A 1 92 ? 27.090 -0.829 -25.807 1.00 81.38 92 MET A CA 1
ATOM 734 C C . MET A 1 92 ? 26.294 -1.343 -27.014 1.00 81.38 92 MET A C 1
ATOM 736 O O . MET A 1 92 ? 26.514 -2.479 -27.418 1.00 81.38 92 MET A O 1
ATOM 740 N N . ASP A 1 93 ? 25.364 -0.533 -27.540 1.00 81.75 93 ASP A N 1
ATOM 741 C CA . ASP A 1 93 ? 24.480 -0.862 -28.664 1.00 81.75 93 ASP A CA 1
ATOM 742 C C . ASP A 1 93 ? 23.802 -2.234 -28.511 1.00 81.75 93 ASP A C 1
ATOM 744 O O . ASP A 1 93 ? 23.731 -3.055 -29.425 1.00 81.75 93 ASP A O 1
ATOM 748 N N . VAL A 1 94 ? 23.330 -2.517 -27.292 1.00 81.38 94 VAL A N 1
ATOM 749 C CA . VAL A 1 94 ? 22.615 -3.763 -27.014 1.00 81.38 94 VAL A CA 1
ATOM 750 C C . VAL A 1 94 ? 21.262 -3.694 -27.713 1.00 81.38 94 VAL A C 1
ATOM 752 O O . VAL A 1 94 ? 20.401 -2.910 -27.316 1.00 81.38 94 VAL A O 1
ATOM 755 N N . SER A 1 95 ? 21.075 -4.521 -28.736 1.00 82.88 95 SER A N 1
ATOM 756 C CA . SER A 1 95 ? 19.817 -4.676 -29.480 1.00 82.88 95 SER A CA 1
ATOM 757 C C . SER A 1 95 ? 18.956 -5.838 -28.966 1.00 82.88 95 SER A C 1
ATOM 759 O O . SER A 1 95 ? 17.769 -5.933 -29.285 1.00 82.88 95 SER A O 1
ATOM 761 N N . GLU A 1 96 ? 19.531 -6.685 -28.114 1.00 84.44 96 GLU A N 1
ATOM 762 C CA . GLU A 1 96 ? 18.859 -7.825 -27.501 1.00 84.44 96 GLU A CA 1
ATOM 763 C C . GLU A 1 96 ? 17.898 -7.415 -26.375 1.00 84.44 96 GLU A C 1
ATOM 765 O O . GLU A 1 96 ? 18.003 -6.352 -25.753 1.00 84.44 96 GLU A O 1
ATOM 770 N N . MET A 1 97 ? 16.936 -8.292 -26.092 1.00 85.44 97 MET A N 1
ATOM 771 C CA . MET A 1 97 ? 15.983 -8.112 -25.000 1.00 85.44 97 MET A CA 1
ATOM 772 C C . MET A 1 97 ? 16.678 -8.241 -23.642 1.00 85.44 97 MET A C 1
ATOM 774 O O . MET A 1 97 ? 17.311 -9.254 -23.343 1.00 85.44 97 MET A O 1
ATOM 778 N N . VAL A 1 98 ? 16.462 -7.263 -22.763 1.00 87.25 98 VAL A N 1
ATOM 779 C CA . VAL A 1 98 ? 16.837 -7.376 -21.352 1.00 87.25 98 VAL A CA 1
ATOM 780 C C . VAL A 1 98 ? 15.633 -7.853 -20.558 1.00 87.25 98 VAL A C 1
ATOM 782 O O . VAL A 1 98 ? 14.565 -7.241 -20.594 1.00 87.25 98 VAL A O 1
ATOM 785 N N . ARG A 1 99 ? 15.812 -8.956 -19.828 1.00 89.50 99 ARG A N 1
ATOM 786 C CA . ARG A 1 99 ? 14.775 -9.570 -18.999 1.00 89.50 99 ARG A CA 1
ATOM 787 C C . ARG A 1 99 ? 15.177 -9.566 -17.532 1.00 89.50 99 ARG A C 1
ATOM 789 O O . ARG A 1 99 ? 16.225 -10.090 -17.167 1.00 89.50 99 ARG A O 1
ATOM 796 N N . VAL A 1 100 ? 14.271 -9.081 -16.694 1.00 91.62 100 VAL A N 1
ATOM 797 C CA . VAL A 1 100 ? 14.298 -9.274 -15.244 1.00 91.62 100 VAL A CA 1
ATOM 798 C C . VAL A 1 100 ? 13.198 -10.277 -14.899 1.00 91.62 100 VAL A C 1
ATOM 800 O O . VAL A 1 100 ? 12.044 -10.112 -15.294 1.00 91.62 100 VAL A O 1
ATOM 803 N N . LYS A 1 101 ? 13.556 -11.360 -14.214 1.00 93.19 101 LYS A N 1
ATOM 804 C CA . LYS A 1 101 ? 12.631 -12.424 -13.796 1.00 93.19 101 LYS A CA 1
ATOM 805 C C . LYS A 1 101 ? 12.631 -12.560 -12.278 1.00 93.19 101 LYS A C 1
ATOM 807 O O . LYS A 1 101 ? 13.534 -12.044 -11.627 1.00 93.19 101 LYS A O 1
ATOM 812 N N . ASP A 1 102 ? 11.640 -13.283 -11.761 1.00 94.00 102 ASP A N 1
ATOM 813 C CA . ASP A 1 102 ? 11.487 -13.562 -10.331 1.00 94.00 102 ASP A CA 1
ATOM 814 C C . ASP A 1 102 ? 11.395 -12.282 -9.477 1.00 94.00 102 ASP A C 1
ATOM 816 O O . ASP A 1 102 ? 11.883 -12.232 -8.351 1.00 94.00 102 ASP A O 1
ATOM 820 N N . ILE A 1 103 ? 10.755 -11.237 -10.016 1.00 93.31 103 ILE A N 1
ATOM 821 C CA . ILE A 1 103 ? 10.450 -10.017 -9.265 1.00 93.31 103 ILE A CA 1
ATOM 822 C C . ILE A 1 103 ? 9.371 -10.358 -8.242 1.00 93.31 103 ILE A C 1
ATOM 824 O O . ILE A 1 103 ? 8.272 -10.753 -8.637 1.00 93.31 103 ILE A O 1
ATOM 828 N N . THR A 1 104 ? 9.668 -10.194 -6.954 1.00 94.69 104 THR A N 1
ATOM 829 C CA . THR A 1 104 ? 8.670 -10.332 -5.889 1.00 94.69 104 THR A CA 1
ATOM 830 C C . THR A 1 104 ? 7.553 -9.315 -6.091 1.00 94.69 104 THR A C 1
ATOM 832 O O . THR A 1 104 ? 7.817 -8.114 -6.191 1.00 94.69 104 THR A O 1
ATOM 835 N N . LEU A 1 105 ? 6.315 -9.806 -6.141 1.00 94.31 105 LEU A N 1
ATOM 836 C CA . LEU A 1 105 ? 5.114 -8.992 -6.249 1.00 94.31 105 LEU A CA 1
ATOM 837 C C . LEU A 1 105 ? 4.189 -9.328 -5.085 1.00 94.31 105 LEU A C 1
ATOM 839 O O . LEU A 1 105 ? 3.661 -10.433 -4.997 1.00 94.31 105 LEU A O 1
ATOM 843 N N . THR A 1 106 ? 3.969 -8.336 -4.232 1.00 94.38 106 THR A N 1
ATOM 844 C CA . THR A 1 106 ? 2.939 -8.344 -3.196 1.0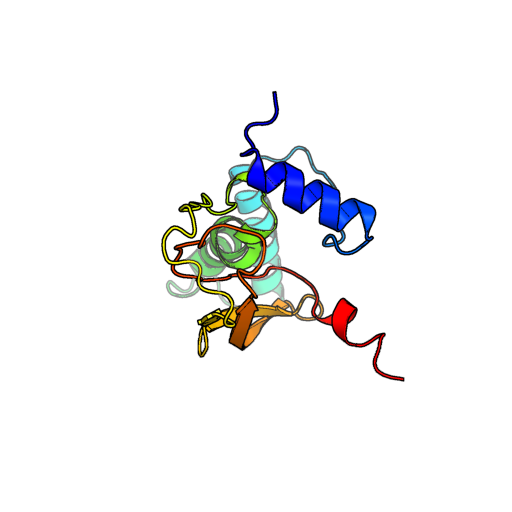0 94.38 106 THR A CA 1
ATOM 845 C C . THR A 1 106 ? 1.922 -7.261 -3.516 1.00 94.38 106 THR A C 1
ATOM 847 O O . THR A 1 106 ? 2.271 -6.122 -3.827 1.00 94.38 106 THR A O 1
ATOM 850 N N . SER A 1 107 ? 0.650 -7.637 -3.500 1.00 95.38 107 SER A N 1
ATOM 851 C CA . SER A 1 107 ? -0.474 -6.767 -3.837 1.00 95.38 107 SER A CA 1
ATOM 852 C C . SER A 1 107 ? -1.686 -7.135 -2.976 1.00 95.38 107 SER A C 1
ATOM 854 O O . SER A 1 107 ? -1.600 -7.994 -2.096 1.00 95.38 107 SER A O 1
ATOM 856 N N . THR A 1 108 ? -2.819 -6.489 -3.224 1.00 95.50 108 THR A N 1
ATOM 857 C CA . THR A 1 108 ? -4.067 -6.684 -2.492 1.00 95.50 108 THR A CA 1
ATOM 858 C C . THR A 1 108 ? -5.216 -6.721 -3.488 1.00 95.50 108 THR A C 1
ATOM 860 O O . THR A 1 108 ? -5.368 -5.804 -4.294 1.00 95.50 108 THR A O 1
ATOM 863 N N . CYS A 1 109 ? -6.041 -7.771 -3.456 1.00 93.75 109 CYS A N 1
ATOM 864 C CA . CYS A 1 109 ? -7.195 -7.837 -4.347 1.00 93.75 109 CYS A CA 1
ATOM 865 C C . CYS A 1 109 ? -8.268 -6.849 -3.875 1.00 93.75 109 CYS A C 1
ATOM 867 O O . CYS A 1 109 ? -8.673 -6.867 -2.717 1.00 93.75 109 CYS A O 1
ATOM 869 N N . GLU A 1 110 ? -8.762 -5.997 -4.762 1.00 91.62 110 GLU A N 1
ATOM 870 C CA . GLU A 1 110 ? -9.717 -4.945 -4.386 1.00 91.62 110 GLU A CA 1
ATOM 871 C C . GLU A 1 110 ? -11.099 -5.466 -3.970 1.00 91.62 110 GLU A C 1
ATOM 873 O O . GLU A 1 110 ? -11.813 -4.797 -3.236 1.00 91.62 110 GLU A O 1
ATOM 878 N N . HIS A 1 111 ? -11.468 -6.678 -4.393 1.00 90.31 111 HIS A N 1
ATOM 879 C CA . HIS A 1 111 ? -12.774 -7.261 -4.080 1.00 90.31 111 HIS A CA 1
ATOM 880 C C . HIS A 1 111 ? -12.896 -7.731 -2.624 1.00 90.31 111 HIS A C 1
ATOM 882 O O . HIS A 1 111 ? -13.995 -7.744 -2.080 1.00 90.31 111 HIS A O 1
ATOM 888 N N . HIS A 1 112 ? -11.785 -8.142 -2.004 1.00 93.94 112 HIS A N 1
ATOM 889 C CA . HIS A 1 112 ? -11.787 -8.700 -0.643 1.00 93.94 112 HIS A CA 1
ATOM 890 C C . HIS A 1 112 ? -10.765 -8.043 0.286 1.00 93.94 112 HIS A C 1
ATOM 892 O O . HIS A 1 112 ? -10.741 -8.342 1.473 1.00 93.94 112 HIS A O 1
ATOM 898 N N . LEU A 1 113 ? -9.889 -7.194 -0.253 1.00 94.25 113 LEU A N 1
ATOM 899 C CA . LEU A 1 113 ? -8.781 -6.560 0.458 1.00 94.25 113 LEU A CA 1
ATOM 900 C C . LEU A 1 113 ? -7.813 -7.554 1.122 1.00 94.25 113 LEU A C 1
ATOM 902 O O . LEU A 1 113 ? -7.181 -7.246 2.129 1.00 94.25 113 LEU A O 1
ATOM 906 N N . VAL A 1 114 ? -7.664 -8.739 0.522 1.00 94.44 114 VAL A N 1
ATOM 907 C CA . VAL A 1 114 ? -6.704 -9.773 0.940 1.00 94.44 114 VAL A CA 1
ATOM 908 C C . VAL A 1 114 ? -5.467 -9.805 0.047 1.00 94.44 114 VAL A C 1
ATOM 910 O O . VAL A 1 114 ? -5.509 -9.383 -1.113 1.00 94.44 114 VAL A O 1
ATOM 913 N N . THR A 1 115 ? -4.375 -10.337 0.592 1.00 93.62 115 THR A N 1
ATOM 914 C CA . THR A 1 115 ? -3.060 -10.405 -0.050 1.00 93.62 115 THR A CA 1
ATOM 915 C C . THR A 1 115 ? -3.079 -11.201 -1.355 1.00 93.62 115 THR A C 1
ATOM 917 O O . THR A 1 115 ? -3.630 -12.298 -1.438 1.00 93.62 115 THR A O 1
ATOM 920 N N . ILE A 1 116 ? -2.405 -10.656 -2.362 1.00 94.12 116 ILE A N 1
ATOM 921 C CA . ILE A 1 116 ? -1.952 -11.350 -3.565 1.00 94.12 116 ILE A CA 1
ATOM 922 C C . ILE A 1 116 ? -0.437 -11.502 -3.431 1.00 94.12 116 ILE A C 1
ATOM 924 O O . ILE A 1 116 ? 0.273 -10.500 -3.338 1.00 94.12 116 ILE A O 1
ATOM 928 N N . ASP A 1 117 ? 0.046 -12.740 -3.436 1.00 96.12 117 ASP A N 1
ATOM 929 C CA . ASP A 1 117 ? 1.473 -13.070 -3.442 1.00 96.12 117 ASP A CA 1
ATOM 930 C C . ASP A 1 117 ? 1.851 -13.707 -4.781 1.00 96.12 117 ASP A C 1
ATOM 932 O O . ASP A 1 117 ? 1.148 -14.589 -5.286 1.00 96.12 117 ASP A O 1
ATOM 936 N N . GLY A 1 118 ? 2.936 -13.239 -5.394 1.00 94.69 118 GLY A N 1
ATOM 937 C CA . GLY A 1 118 ? 3.317 -13.703 -6.717 1.00 94.69 118 GLY A CA 1
ATOM 938 C C . GLY A 1 118 ? 4.695 -13.262 -7.188 1.00 94.69 118 GLY A C 1
ATOM 939 O O . GLY A 1 118 ? 5.473 -12.603 -6.495 1.00 94.69 118 GLY A O 1
ATOM 940 N N . ARG A 1 119 ? 4.999 -13.653 -8.429 1.00 95.38 119 ARG A N 1
ATOM 941 C CA . ARG A 1 119 ? 6.218 -13.257 -9.134 1.00 95.38 119 ARG A CA 1
ATOM 942 C C . ARG A 1 119 ? 5.893 -12.670 -10.493 1.00 95.38 119 ARG A C 1
ATOM 944 O O . ARG A 1 119 ? 5.050 -13.198 -11.215 1.00 95.38 119 ARG A O 1
ATOM 951 N N . ALA A 1 120 ? 6.623 -11.625 -10.862 1.00 93.69 120 ALA A N 1
ATOM 952 C CA . ALA A 1 120 ? 6.566 -11.026 -12.185 1.00 93.69 120 ALA A CA 1
ATOM 953 C C . ALA A 1 120 ? 7.865 -11.268 -12.966 1.00 93.69 120 ALA A C 1
ATOM 955 O O . ALA A 1 120 ? 8.956 -11.431 -12.410 1.00 93.69 120 ALA A O 1
ATOM 956 N N . ALA A 1 121 ? 7.742 -11.266 -14.289 1.00 93.88 121 ALA A N 1
ATOM 957 C CA . ALA A 1 121 ? 8.867 -11.166 -15.201 1.00 93.88 121 ALA A CA 1
ATOM 958 C C . ALA A 1 121 ? 8.590 -10.025 -16.179 1.00 93.88 121 ALA A C 1
ATOM 960 O O . ALA A 1 121 ? 7.518 -9.966 -16.777 1.00 93.88 121 ALA A O 1
ATOM 961 N N . VAL A 1 122 ? 9.562 -9.132 -16.336 1.00 92.19 122 VAL A N 1
ATOM 962 C CA . VAL A 1 122 ? 9.487 -7.978 -17.233 1.00 92.19 122 VAL A CA 1
ATOM 963 C C . VAL A 1 122 ? 10.630 -8.086 -18.224 1.00 92.19 122 VAL A C 1
ATOM 965 O O . VAL A 1 122 ? 11.770 -8.353 -17.842 1.00 92.19 122 VAL A O 1
ATOM 968 N N . ALA A 1 123 ? 10.327 -7.890 -19.502 1.00 89.62 123 ALA A N 1
ATOM 969 C CA . ALA A 1 123 ? 11.332 -7.870 -20.544 1.00 89.62 123 ALA A CA 1
ATOM 970 C C . ALA A 1 123 ? 11.122 -6.666 -21.462 1.00 89.62 123 ALA A C 1
ATOM 972 O O . ALA A 1 123 ? 9.990 -6.354 -21.830 1.00 89.62 123 ALA A O 1
ATOM 973 N N . ILE A 1 124 ? 12.212 -5.977 -21.793 1.00 85.50 124 ILE A N 1
ATOM 974 C CA . ILE A 1 124 ? 12.203 -4.757 -22.600 1.00 85.50 124 ILE A CA 1
ATOM 975 C C . ILE A 1 124 ? 13.290 -4.833 -23.672 1.00 85.50 124 ILE A C 1
ATOM 977 O O . ILE A 1 124 ? 14.388 -5.333 -23.427 1.00 85.50 124 ILE A O 1
ATOM 981 N N . SER A 1 125 ? 12.973 -4.352 -24.873 1.00 81.19 125 SER A N 1
ATOM 982 C CA . SER A 1 125 ? 13.943 -4.184 -25.955 1.00 81.19 125 SER A CA 1
ATOM 983 C C . SER A 1 125 ? 14.588 -2.800 -25.874 1.00 81.19 125 SER A C 1
ATOM 985 O O . SER A 1 125 ? 13.897 -1.802 -25.660 1.00 81.19 125 SER A O 1
ATOM 987 N N . LEU A 1 126 ? 15.908 -2.745 -26.056 1.00 76.81 126 LEU A N 1
ATOM 988 C CA . LEU A 1 126 ? 16.715 -1.524 -25.941 1.00 76.81 126 LEU A CA 1
ATOM 989 C C . LEU A 1 126 ? 17.045 -0.875 -27.296 1.00 76.81 126 LEU A C 1
ATOM 991 O O . LEU A 1 126 ? 17.780 0.108 -27.340 1.00 76.81 126 LEU A O 1
ATOM 995 N N . VAL A 1 127 ? 16.451 -1.374 -28.388 1.00 62.53 127 VAL A N 1
ATOM 996 C CA . VAL A 1 127 ? 16.736 -0.996 -29.792 1.00 62.53 127 VAL A CA 1
ATOM 997 C C . VAL A 1 127 ? 16.594 0.509 -30.078 1.00 62.53 127 VAL A C 1
ATOM 999 O O . VAL A 1 127 ? 17.133 1.001 -31.061 1.00 62.53 127 VAL A O 1
ATOM 1002 N N . ALA A 1 128 ? 15.909 1.271 -29.221 1.00 53.97 128 ALA A N 1
ATOM 1003 C CA . ALA A 1 128 ? 15.760 2.718 -29.384 1.00 53.97 128 ALA A CA 1
ATOM 1004 C C . ALA A 1 128 ? 16.151 3.549 -28.150 1.00 53.97 128 ALA A C 1
ATOM 1006 O O . ALA A 1 128 ? 16.049 4.776 -28.213 1.00 53.97 128 ALA A O 1
ATOM 1007 N N . ARG A 1 129 ? 16.506 2.932 -27.008 1.00 56.34 129 ARG A N 1
ATOM 1008 C CA . ARG A 1 129 ? 16.643 3.657 -25.731 1.00 56.34 129 ARG A CA 1
ATOM 1009 C C . ARG A 1 129 ? 17.626 3.026 -24.745 1.00 56.34 129 ARG A C 1
ATOM 1011 O O . ARG A 1 129 ? 17.943 1.844 -24.758 1.00 56.34 129 ARG A O 1
ATOM 1018 N N . SER A 1 130 ? 18.061 3.911 -23.867 1.00 56.66 130 SER A N 1
ATOM 1019 C CA . SER A 1 130 ? 18.872 3.757 -22.672 1.00 56.66 130 SER A CA 1
ATOM 1020 C C . SER A 1 130 ? 18.387 2.687 -21.674 1.00 56.66 130 SER A C 1
ATOM 1022 O O . SER A 1 130 ? 17.196 2.404 -21.556 1.00 56.66 130 SER A O 1
ATOM 1024 N N . LEU A 1 131 ? 19.326 2.114 -20.913 1.00 53.44 131 LEU A N 1
ATOM 1025 C CA . LEU A 1 131 ? 19.083 1.123 -19.859 1.00 53.44 131 LEU A CA 1
ATOM 1026 C C . LEU A 1 131 ?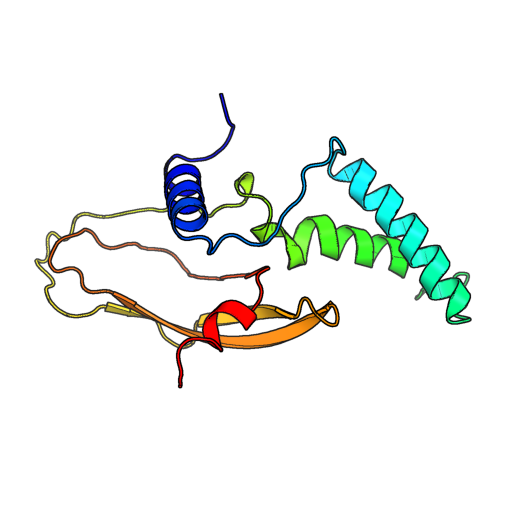 18.448 1.783 -18.625 1.00 53.44 131 LEU A C 1
ATOM 1028 O O . LEU A 1 131 ? 18.940 2.802 -18.138 1.00 53.44 131 LEU A O 1
ATOM 1032 N N . VAL A 1 132 ? 17.397 1.173 -18.072 1.00 56.56 132 VAL A N 1
ATOM 1033 C CA . VAL A 1 132 ? 16.823 1.569 -16.777 1.00 56.56 132 VAL A CA 1
ATOM 1034 C C . VAL A 1 132 ? 17.429 0.688 -15.688 1.00 56.56 132 VAL A C 1
ATOM 1036 O O . VAL A 1 132 ? 17.203 -0.519 -15.670 1.00 56.56 132 VAL A O 1
ATOM 1039 N N . SER A 1 133 ? 18.200 1.279 -14.774 1.00 45.78 133 SER A N 1
ATOM 1040 C CA . SER A 1 133 ? 18.766 0.557 -13.628 1.00 45.78 133 SER A CA 1
ATOM 1041 C C . SER A 1 133 ? 17.932 0.830 -12.382 1.00 45.78 133 SER A C 1
ATOM 1043 O O . SER A 1 133 ? 18.122 1.849 -11.716 1.00 45.78 133 SER A O 1
ATOM 1045 N N . GLN A 1 134 ? 17.035 -0.092 -12.036 1.00 48.66 134 GLN A N 1
ATOM 1046 C CA . GLN A 1 134 ? 16.414 -0.142 -10.713 1.00 48.66 134 GLN A CA 1
ATOM 1047 C C . GLN A 1 134 ? 16.201 -1.585 -10.250 1.00 48.66 134 GLN A C 1
ATOM 1049 O O . GLN A 1 134 ? 15.853 -2.463 -11.038 1.00 48.66 134 GLN A O 1
ATOM 1054 N N . ARG A 1 135 ? 16.343 -1.809 -8.937 1.00 41.81 135 ARG A N 1
ATOM 1055 C CA . ARG A 1 135 ? 15.722 -2.954 -8.263 1.00 41.81 135 ARG A CA 1
ATOM 1056 C C . ARG A 1 135 ? 14.213 -2.708 -8.256 1.00 41.81 135 ARG A C 1
ATOM 1058 O O . ARG A 1 135 ? 13.737 -1.843 -7.529 1.00 41.81 135 ARG A O 1
ATOM 1065 N N . LEU A 1 136 ? 13.488 -3.432 -9.101 1.00 39.38 136 LEU A N 1
ATOM 1066 C CA . LEU A 1 136 ? 12.029 -3.428 -9.134 1.00 39.38 136 LEU A CA 1
ATOM 1067 C C . LEU A 1 136 ? 11.518 -4.205 -7.914 1.00 39.38 136 LEU A C 1
ATOM 1069 O O . LEU A 1 136 ? 11.463 -5.427 -7.949 1.00 39.38 136 LEU A O 1
ATOM 1073 N N . THR A 1 137 ? 11.157 -3.509 -6.841 1.00 34.72 137 THR A N 1
ATOM 1074 C CA . THR A 1 137 ? 10.152 -4.016 -5.898 1.00 34.72 137 THR A CA 1
ATOM 1075 C C . THR A 1 137 ? 8.875 -3.277 -6.247 1.00 34.72 137 THR A C 1
ATOM 1077 O O . THR A 1 137 ? 8.809 -2.063 -6.062 1.00 34.72 137 THR A O 1
ATOM 1080 N N . VAL A 1 138 ? 7.898 -3.972 -6.829 1.00 41.16 138 VAL A N 1
ATOM 1081 C CA . VAL A 1 138 ? 6.657 -3.335 -7.274 1.00 41.16 138 VAL A CA 1
ATOM 1082 C C . VAL A 1 138 ? 5.532 -3.737 -6.334 1.00 41.16 138 VAL A C 1
ATOM 1084 O O . VAL A 1 138 ? 5.068 -4.873 -6.372 1.00 41.16 138 VAL A O 1
ATOM 1087 N N . SER A 1 139 ? 5.114 -2.799 -5.484 1.00 39.06 139 SER A N 1
ATOM 1088 C CA . SER A 1 139 ? 3.847 -2.892 -4.762 1.00 39.06 139 SER A CA 1
ATOM 1089 C C . SER A 1 139 ? 2.774 -2.284 -5.661 1.00 39.06 139 SER A C 1
ATOM 1091 O O . SER A 1 139 ? 2.748 -1.070 -5.866 1.00 39.06 139 SER A O 1
ATOM 1093 N N . PHE A 1 140 ? 1.951 -3.128 -6.282 1.00 41.34 140 PHE A N 1
ATOM 1094 C CA . PHE A 1 140 ? 0.800 -2.666 -7.055 1.00 41.34 140 PHE A CA 1
ATOM 1095 C C . PHE A 1 140 ? -0.417 -2.592 -6.139 1.00 41.34 140 PHE A C 1
ATOM 1097 O O . PHE A 1 140 ? -0.837 -3.601 -5.576 1.00 41.34 140 PHE A O 1
ATOM 1104 N N . ALA A 1 141 ? -1.023 -1.415 -6.055 1.00 39.78 141 ALA A N 1
ATOM 1105 C CA . ALA A 1 141 ? -2.377 -1.230 -5.555 1.00 39.78 141 ALA A CA 1
ATOM 1106 C C . ALA A 1 141 ? -3.308 -1.042 -6.761 1.00 39.78 141 ALA A C 1
ATOM 1108 O O . ALA A 1 141 ? -3.771 0.063 -7.030 1.00 39.78 141 ALA A O 1
ATOM 1109 N N . SER A 1 142 ? -3.504 -2.086 -7.571 1.00 37.28 142 SER A N 1
ATOM 1110 C CA . SER A 1 142 ? -4.460 -2.012 -8.678 1.00 37.28 142 SER A CA 1
ATOM 1111 C C . SER A 1 142 ? -5.101 -3.355 -9.013 1.00 37.28 142 SER A C 1
ATOM 1113 O O . SER A 1 142 ? -4.510 -4.428 -8.867 1.00 37.28 142 SER A O 1
ATOM 1115 N N . SER A 1 143 ? -6.351 -3.257 -9.466 1.00 36.16 143 SER A N 1
ATOM 1116 C CA . SER A 1 143 ? -7.182 -4.346 -9.954 1.00 36.16 143 SER A CA 1
ATOM 1117 C C . SER A 1 143 ? -6.487 -5.211 -11.002 1.00 36.16 143 SER A C 1
ATOM 1119 O O . SER A 1 143 ? -6.151 -4.741 -12.090 1.00 36.16 143 SER A O 1
ATOM 1121 N N . LEU A 1 144 ? -6.408 -6.523 -10.769 1.00 38.38 144 LEU A N 1
ATOM 1122 C CA . LEU A 1 144 ? -6.154 -7.482 -11.851 1.00 38.38 144 LEU A CA 1
ATOM 1123 C C . LEU A 1 144 ? -7.345 -7.624 -12.827 1.00 38.38 144 LEU A C 1
ATOM 1125 O O . LEU A 1 144 ? -7.244 -8.384 -13.794 1.00 38.38 144 LEU A O 1
ATOM 1129 N N . SER A 1 145 ? -8.474 -6.931 -12.617 1.00 35.06 145 SER A N 1
ATOM 1130 C CA . SER A 1 145 ? -9.649 -7.059 -13.494 1.00 35.06 145 SER A CA 1
ATOM 1131 C C . SER A 1 145 ? -9.394 -6.559 -14.922 1.00 35.06 145 SER A C 1
ATOM 1133 O O . SER A 1 145 ? -9.940 -7.133 -15.865 1.00 35.06 145 SER A O 1
ATOM 1135 N N . ALA A 1 146 ? -8.481 -5.599 -15.119 1.00 32.09 146 ALA A N 1
ATOM 1136 C CA . ALA A 1 146 ? -8.152 -5.063 -16.444 1.00 32.09 146 ALA A CA 1
ATOM 1137 C C . ALA A 1 146 ? -7.426 -6.066 -17.369 1.00 32.09 146 ALA A C 1
ATOM 1139 O O . ALA A 1 146 ? -7.380 -5.864 -18.582 1.00 32.09 146 ALA A O 1
ATOM 1140 N N . LEU A 1 147 ? -6.887 -7.169 -16.832 1.00 35.00 147 LEU A N 1
ATOM 1141 C CA . LEU A 1 147 ? -6.201 -8.207 -17.616 1.00 35.00 147 LEU A CA 1
ATOM 1142 C C . LEU A 1 147 ? -7.117 -9.358 -18.059 1.00 35.00 147 LEU A C 1
ATOM 1144 O O . LEU A 1 147 ? -6.723 -10.138 -18.924 1.00 35.00 147 LEU A O 1
ATOM 1148 N N . LYS A 1 148 ? -8.342 -9.467 -17.523 1.00 35.09 148 LYS A N 1
ATOM 1149 C CA . LYS A 1 148 ? -9.267 -10.566 -17.862 1.00 35.09 148 LYS A CA 1
ATOM 1150 C C . LYS A 1 148 ? -10.179 -10.291 -19.065 1.00 35.09 148 LYS A C 1
ATOM 1152 O O . LYS A 1 148 ? -10.848 -11.214 -19.514 1.00 35.09 148 LYS A O 1
ATOM 1157 N N . SER A 1 149 ? -10.209 -9.076 -19.619 1.00 34.03 149 SER A N 1
ATOM 1158 C CA . SER A 1 149 ? -11.150 -8.715 -20.697 1.00 34.03 149 SER A CA 1
ATOM 1159 C C . SER A 1 149 ? -10.604 -8.828 -22.130 1.00 34.03 149 SER A C 1
ATOM 1161 O O . SER A 1 149 ? -11.307 -8.462 -23.067 1.00 34.03 149 SER A O 1
ATOM 1163 N N . LYS A 1 150 ? -9.380 -9.340 -22.342 1.00 34.81 150 LYS A N 1
ATOM 1164 C CA . LYS A 1 150 ? -8.778 -9.492 -23.691 1.00 34.81 150 LYS A CA 1
ATOM 1165 C C . LYS A 1 150 ? -8.322 -10.911 -24.046 1.00 34.81 150 LYS A C 1
ATOM 1167 O O . LYS A 1 150 ? -7.477 -11.089 -24.917 1.00 34.81 150 LYS A O 1
ATOM 1172 N N . SER A 1 151 ? -8.893 -11.920 -23.398 1.00 38.09 151 SER A N 1
ATOM 1173 C CA . SER A 1 151 ? -8.779 -13.320 -23.818 1.00 38.09 151 SER A CA 1
ATOM 1174 C C . SER A 1 151 ? -10.173 -13.903 -24.056 1.00 38.09 151 SER A C 1
ATOM 1176 O O . SER A 1 151 ? -10.663 -14.702 -23.258 1.00 38.09 151 SER A O 1
ATOM 1178 N N . ALA A 1 152 ? -10.815 -13.436 -25.123 1.00 35.75 152 ALA A N 1
ATOM 1179 C CA . ALA A 1 152 ? -11.888 -14.111 -25.842 1.00 35.75 152 ALA A CA 1
ATOM 1180 C C . ALA A 1 152 ? -11.833 -13.636 -27.298 1.00 35.75 152 ALA A C 1
ATOM 1182 O O . ALA A 1 152 ? -11.641 -12.411 -27.491 1.00 35.75 152 ALA A O 1
#

Secondary structure (DSSP, 8-state):
-----HHHHHHHHHHHTTT-S---------HHHHHHHHHHHHHHHHHHTT--TTSTTTTTHHHHHHHIIIIIITGGG-GGG-----EE--TT---SEEEEEEEEEEEE-TTT--EEEEEEEEEEE-TTS-EE-----EEE-S-GGGGSSS--

InterPro domains:
  IPR001474 GTP cyclohydrolase I [PTHR11109] (27-123)
  IPR018234 GTP cyclohydrolase I, conserved site [PS00859] (96-112)
  IPR020602 GTP cyclohydrolase I domain [PF01227] (38-123)
  IPR043133 GTP cyclohydrolase I, C-terminal/NADPH-dependent 7-cyano-7-deazaguanine reductase [G3DSA:3.30.1130.10] (85-149)
  IPR043134 GTP cyclohydrolase I, N-terminal domain [G3DSA:1.10.286.10] (1-84)

Organism: NCBI:txid1481914

pLDDT: mean 84.16, std 20.36, range [32.09, 98.75]

Mean predicted aligned error: 8.09 Å

Solvent-accessible surface area (backbone atoms only — not comparable to full-atom values): 9319 Å² total; per-residue (Å²): 130,80,90,52,51,72,68,43,52,55,52,51,52,59,28,52,79,66,73,67,53,70,95,77,81,92,72,95,67,53,74,65,59,47,28,56,53,43,17,53,51,40,46,54,53,41,49,76,69,69,51,66,57,84,40,82,84,44,51,56,44,28,53,54,52,18,46,39,50,66,70,50,66,39,32,58,72,41,57,75,69,50,78,87,86,47,76,42,78,52,85,81,67,54,62,60,71,50,71,51,65,79,29,60,32,50,33,44,41,78,91,77,70,43,82,40,81,52,68,44,70,52,72,47,72,31,74,87,47,50,48,72,72,71,88,69,72,53,59,46,52,54,68,72,68,81,72,68,78,78,81,126

Sequence (152 aa):
MSGLSESALLVKQALEARGLETPMVQNDLSSDEKKERIEYHMREILGLLQLDLTDDSLQETPHRIAKMYVDEIFSGLDYTRFPKITVIENKMDVSEMVRVKDITLTSTCEHHLVTIDGRAAVAISLVARSLVSQRLTVSFASSLSALKSKSA